Protein AF-A0A7T3AAG6-F1 (afdb_monomer_lite)

Foldseek 3Di:
DDDDPPPVVVVVCVVPPPPPPPPDPPPDPVVVVVVLVVLVVVLVVLVVVLVVLVVQLVVLVVVCVVVVDDCDPDQDPSSVSNVVSVVSNLVSLLVSLLRQQSDPVSLVVNVPSPDPVRDDVSSVVSSVVSVVVVD

Radius of gyration: 24.47 Å; chains: 1; bounding box: 81×26×48 Å

pLDDT: mean 80.93, std 14.25, range [42.28, 96.25]

Organism: Sphingomonas paucimobilis (NCBI:txid13689)

Sequence (135 aa):
MAAKPYAIDTFVAQLLAPIADSEEQADTKAYRKQIKSDMERAWNFGMERIRVAEALQVVAWEAFRLSGERYVSDPTPRAVAVNKAFQARLALERKQCLIPAPTAVQMRWKKRNVDARHQTDEIKAAIARDEARFA

Secondary structure (DSSP, 8-state):
-PPPP--HHHHHHHHSSPPP------S-HHHHHHHHHHHHHHHHHHHHHHHHHHHHHHHHHHHHHHTT----SS--HHHHHHHHHHHHHHHHHHHHHHSPPSSHHHHHHHHHHS-GGG--HHHHHHHHHHHHHH-

Structure (mmCIF, N/CA/C/O backbone):
data_AF-A0A7T3AAG6-F1
#
_entry.id   AF-A0A7T3AAG6-F1
#
loop_
_atom_site.group_PDB
_atom_site.id
_atom_site.type_symbol
_atom_site.label_atom_id
_atom_site.label_alt_id
_atom_site.label_comp_id
_atom_site.label_asym_id
_atom_site.label_entity_id
_atom_site.label_seq_id
_atom_site.pdbx_PDB_ins_code
_atom_site.Cartn_x
_atom_site.Cartn_y
_atom_site.Cartn_z
_atom_site.occupancy
_atom_site.B_iso_or_equiv
_atom_site.auth_seq_id
_atom_site.auth_comp_id
_atom_site.auth_asym_id
_atom_site.auth_atom_id
_atom_site.pdbx_PDB_model_num
ATOM 1 N N . MET A 1 1 ? -58.931 -3.629 -12.866 1.00 43.12 1 MET A N 1
ATOM 2 C CA . MET A 1 1 ? -58.202 -3.291 -11.624 1.00 43.12 1 MET A CA 1
ATOM 3 C C . MET A 1 1 ? -57.582 -1.917 -11.820 1.00 43.12 1 MET A C 1
ATOM 5 O O . MET A 1 1 ? -56.709 -1.791 -12.665 1.00 43.12 1 MET A O 1
ATOM 9 N N . ALA A 1 2 ? -58.102 -0.881 -11.159 1.00 42.28 2 ALA A N 1
ATOM 10 C CA . ALA A 1 2 ? -57.580 0.478 -11.303 1.00 42.28 2 ALA A CA 1
ATOM 11 C C . ALA A 1 2 ? -56.249 0.599 -10.545 1.00 42.28 2 ALA A C 1
ATOM 13 O O . ALA A 1 2 ? -56.176 0.247 -9.366 1.00 42.28 2 ALA A O 1
ATOM 14 N N . ALA A 1 3 ? -55.200 1.049 -11.235 1.00 49.31 3 ALA A N 1
ATOM 15 C CA . ALA A 1 3 ? -53.907 1.341 -10.632 1.00 49.31 3 ALA A CA 1
ATOM 16 C C . ALA A 1 3 ? -54.101 2.417 -9.555 1.00 49.31 3 ALA A C 1
ATOM 18 O O . ALA A 1 3 ? -54.634 3.489 -9.840 1.00 49.31 3 ALA A O 1
ATOM 19 N N . LYS A 1 4 ? -53.715 2.118 -8.308 1.00 54.34 4 LYS A N 1
ATOM 20 C CA . LYS A 1 4 ? -53.707 3.125 -7.243 1.00 54.34 4 LYS A CA 1
ATOM 21 C C . LYS A 1 4 ? -52.756 4.241 -7.687 1.00 54.34 4 LYS A C 1
ATOM 23 O O . LYS A 1 4 ? -51.605 3.921 -7.989 1.00 54.34 4 LYS A O 1
ATOM 28 N N . PRO A 1 5 ? -53.198 5.508 -7.757 1.00 53.56 5 PRO A N 1
ATOM 29 C CA . PRO A 1 5 ? -52.281 6.600 -8.021 1.00 53.56 5 PRO A CA 1
ATOM 30 C C . PRO A 1 5 ? -51.261 6.580 -6.887 1.00 53.56 5 PRO A C 1
ATOM 32 O O . PRO A 1 5 ? -51.631 6.674 -5.715 1.00 53.56 5 PRO A O 1
ATOM 35 N N . TYR A 1 6 ? -49.988 6.370 -7.218 1.00 55.19 6 TYR A N 1
ATOM 36 C CA . TYR A 1 6 ? -48.914 6.661 -6.282 1.00 55.19 6 TYR A CA 1
ATOM 37 C C . TYR A 1 6 ? -49.082 8.137 -5.948 1.00 55.19 6 TYR A C 1
ATOM 39 O O . TYR A 1 6 ? -48.897 8.985 -6.818 1.00 55.19 6 TYR A O 1
ATOM 47 N N . ALA A 1 7 ? -49.579 8.421 -4.746 1.00 65.75 7 ALA A N 1
ATOM 48 C CA . ALA A 1 7 ? -49.859 9.772 -4.308 1.00 65.75 7 ALA A CA 1
ATOM 49 C C . ALA A 1 7 ? -48.520 10.506 -4.276 1.00 65.75 7 ALA A C 1
ATOM 51 O O . ALA A 1 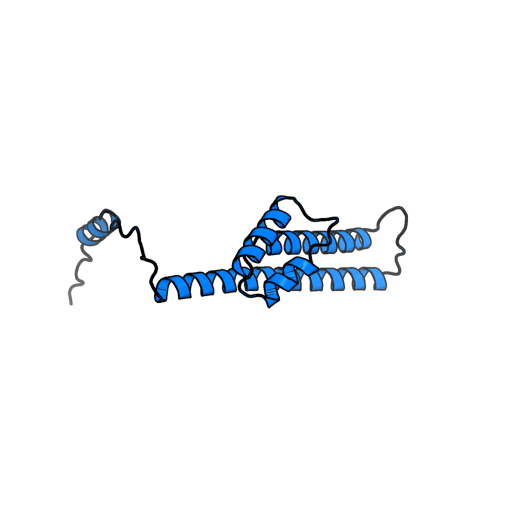7 ? -47.715 10.328 -3.361 1.00 65.75 7 ALA A O 1
ATOM 52 N N . ILE A 1 8 ? -48.268 11.269 -5.340 1.00 63.88 8 ILE A N 1
ATOM 53 C CA . ILE A 1 8 ? -47.081 12.107 -5.514 1.00 63.88 8 ILE A CA 1
ATOM 54 C C . ILE A 1 8 ? -46.907 12.973 -4.266 1.00 63.88 8 ILE A C 1
ATOM 56 O O . ILE A 1 8 ? -45.795 13.121 -3.778 1.00 63.88 8 ILE A O 1
ATOM 60 N N . ASP A 1 9 ? -48.015 13.406 -3.671 1.00 64.62 9 ASP A N 1
ATOM 61 C CA . ASP A 1 9 ? -48.059 14.158 -2.422 1.00 64.62 9 ASP A CA 1
ATOM 62 C C . ASP A 1 9 ? -47.420 13.406 -1.246 1.00 64.62 9 ASP A C 1
ATOM 64 O O . ASP A 1 9 ? -46.714 14.005 -0.442 1.00 64.62 9 ASP A O 1
ATOM 68 N N . THR A 1 10 ? -47.592 12.082 -1.155 1.00 67.12 10 THR A N 1
ATOM 69 C CA . THR A 1 10 ? -46.959 11.257 -0.111 1.00 67.12 10 THR A CA 1
ATOM 70 C C . THR A 1 10 ? -45.463 11.088 -0.359 1.00 67.12 10 THR A C 1
ATOM 72 O O . THR A 1 10 ? -44.680 11.118 0.585 1.00 67.12 10 THR A O 1
ATOM 75 N N . PHE A 1 11 ? -45.053 10.954 -1.622 1.00 65.31 11 PHE A N 1
ATOM 76 C CA . PHE A 1 11 ? -43.641 10.874 -1.994 1.00 65.31 11 PHE A CA 1
ATOM 77 C C . PHE A 1 11 ? -42.916 12.204 -1.747 1.00 65.31 11 PHE A C 1
ATOM 79 O O . PHE A 1 11 ? -41.858 12.221 -1.127 1.00 65.31 11 PHE A O 1
ATOM 86 N N . VAL A 1 12 ? -43.511 13.326 -2.158 1.00 71.38 12 VAL A N 1
ATOM 87 C CA . VAL A 1 12 ? -42.975 14.676 -1.936 1.00 71.38 12 VAL A CA 1
ATOM 88 C C . VAL A 1 12 ? -42.937 15.006 -0.442 1.00 71.38 12 VAL A C 1
ATOM 90 O O . VAL A 1 12 ? -41.932 15.529 0.031 1.00 71.38 12 VAL A O 1
ATOM 93 N N . ALA A 1 13 ? -43.963 14.628 0.327 1.00 68.56 13 ALA A N 1
ATOM 94 C CA . ALA A 1 13 ? -43.961 14.792 1.780 1.00 68.56 13 ALA A CA 1
ATOM 95 C C . ALA A 1 13 ? -42.878 13.952 2.478 1.00 68.56 13 ALA A C 1
ATOM 97 O O . ALA A 1 13 ? -42.307 14.409 3.460 1.00 68.56 13 ALA A O 1
ATOM 98 N N . GLN A 1 14 ? -42.557 12.755 1.974 1.00 68.12 14 GLN A N 1
ATOM 99 C CA . GLN A 1 14 ? -41.445 11.942 2.486 1.00 68.12 14 GLN A CA 1
ATOM 100 C C . GLN A 1 14 ? -40.073 12.504 2.099 1.00 68.12 14 GLN A C 1
ATOM 102 O O . GLN A 1 14 ? -39.122 12.353 2.858 1.00 68.12 14 GLN A O 1
ATOM 107 N N . LEU A 1 15 ? -39.965 13.156 0.940 1.00 62.78 15 LEU A N 1
ATOM 108 C CA . LEU A 1 15 ? -38.716 13.743 0.445 1.00 62.78 15 LEU A CA 1
ATOM 109 C C . LEU A 1 15 ? -38.380 15.075 1.130 1.00 62.78 15 LEU A C 1
ATOM 111 O O . LEU A 1 15 ? -37.212 15.412 1.290 1.00 62.78 15 LEU A O 1
ATOM 115 N N . LEU A 1 16 ? -39.416 15.821 1.520 1.00 64.94 16 LEU A N 1
ATOM 116 C CA . LEU A 1 16 ? -39.329 17.075 2.270 1.00 64.94 16 LEU A CA 1
ATOM 117 C C . LEU A 1 16 ? -39.478 16.876 3.780 1.00 64.94 16 LEU A C 1
ATOM 119 O O . LEU A 1 16 ? -39.380 17.850 4.530 1.00 64.94 16 LEU A O 1
ATOM 123 N N . ALA A 1 17 ? -39.735 15.643 4.230 1.00 59.88 17 ALA A N 1
ATOM 124 C CA . ALA A 1 17 ? -39.692 15.329 5.644 1.00 59.88 17 ALA A CA 1
ATOM 125 C C . ALA A 1 17 ? -38.299 15.715 6.155 1.00 59.88 17 ALA A C 1
ATOM 127 O O . ALA A 1 17 ? -37.308 15.372 5.499 1.00 59.88 17 ALA A O 1
ATOM 128 N N . PRO A 1 18 ? -38.200 16.435 7.286 1.00 53.03 18 PRO A N 1
ATOM 129 C CA . PRO A 1 18 ? -36.912 16.658 7.912 1.00 53.03 18 PRO A CA 1
ATOM 130 C C . PRO A 1 18 ? -36.256 15.290 8.051 1.00 53.03 18 PRO A C 1
ATOM 132 O O . PRO A 1 18 ? -36.876 14.354 8.569 1.00 53.03 18 PRO A O 1
ATOM 135 N N . ILE A 1 19 ? -35.047 15.157 7.497 1.00 56.41 19 ILE A N 1
ATOM 136 C CA . ILE A 1 19 ? -34.204 13.995 7.759 1.00 56.41 19 ILE A CA 1
ATOM 137 C C . ILE A 1 19 ? -34.220 13.891 9.273 1.00 56.41 19 ILE A C 1
ATOM 139 O O . ILE A 1 19 ? -33.869 14.868 9.931 1.00 56.41 19 ILE A O 1
ATOM 143 N N . ALA A 1 20 ? -34.762 12.790 9.805 1.00 55.31 20 ALA A N 1
ATOM 144 C CA . ALA A 1 20 ? -34.820 12.618 11.244 1.00 55.31 20 ALA A CA 1
ATOM 145 C C . ALA A 1 20 ? -33.426 12.949 11.769 1.00 55.31 20 ALA A C 1
ATOM 147 O O . ALA A 1 20 ? -32.448 12.457 11.195 1.00 55.31 20 ALA A O 1
ATOM 148 N N . ASP A 1 21 ? -33.348 13.781 12.806 1.00 48.44 21 ASP A N 1
ATOM 149 C CA . ASP A 1 21 ? -32.123 14.046 13.557 1.00 48.44 21 ASP A CA 1
ATOM 150 C C . ASP A 1 21 ? -31.668 12.753 14.263 1.00 48.44 21 ASP A C 1
ATOM 152 O O . ASP A 1 21 ? -31.433 12.717 15.462 1.00 48.44 21 ASP A O 1
ATOM 156 N N . SER A 1 22 ? -31.547 11.640 13.539 1.00 55.25 22 SER A N 1
ATOM 157 C CA . SER A 1 22 ? -30.703 10.521 13.907 1.00 55.25 22 SER A CA 1
ATOM 158 C C . SER A 1 22 ? -29.272 10.860 13.486 1.00 55.25 22 SER A C 1
ATOM 160 O O . SER A 1 22 ? -28.600 10.100 12.785 1.00 55.25 22 SER A O 1
ATOM 162 N N . GLU A 1 23 ? -28.815 12.037 13.913 1.00 51.03 23 GLU A N 1
ATOM 163 C CA . GLU A 1 23 ? -27.509 12.107 14.539 1.00 51.03 23 GLU A CA 1
ATOM 164 C C . GLU A 1 23 ? -27.492 11.017 15.622 1.00 51.03 23 GLU A C 1
ATOM 166 O O . GLU A 1 23 ? -28.465 10.829 16.344 1.00 51.03 23 GLU A O 1
ATOM 171 N N . GLU A 1 24 ? -26.426 10.226 15.661 1.00 50.38 24 GLU A N 1
ATOM 172 C CA . GLU A 1 24 ? -26.305 9.009 16.468 1.00 50.38 24 GLU A CA 1
ATOM 173 C C . GLU A 1 24 ? -27.102 7.797 15.944 1.00 50.38 24 GLU A C 1
ATOM 175 O O . GLU A 1 24 ? -28.035 7.286 16.565 1.00 50.38 24 GLU A O 1
ATOM 180 N N . GLN A 1 25 ? -26.528 7.103 14.951 1.00 53.00 25 GLN A N 1
ATOM 181 C CA . GLN A 1 25 ? -26.255 5.695 15.260 1.00 53.00 25 GLN A CA 1
ATOM 182 C C . GLN A 1 25 ? -25.292 5.701 16.449 1.00 53.00 25 GLN A C 1
ATOM 184 O O . GLN A 1 25 ? -24.073 5.674 16.280 1.00 53.00 25 GLN A O 1
ATOM 189 N N . ALA A 1 26 ? -25.872 5.811 17.651 1.00 57.62 26 ALA A N 1
ATOM 190 C CA . ALA A 1 26 ? -25.197 5.616 18.918 1.00 57.62 26 ALA A CA 1
ATOM 191 C C . ALA A 1 26 ? -24.336 4.373 18.771 1.00 57.62 26 ALA A C 1
ATOM 193 O O . ALA A 1 26 ? -24.721 3.452 18.051 1.00 57.62 26 ALA A O 1
ATOM 194 N N . ASP A 1 27 ? -23.177 4.384 19.407 1.00 66.31 27 ASP A N 1
ATOM 195 C CA . ASP A 1 27 ? -22.115 3.392 19.348 1.00 66.31 27 ASP A CA 1
ATOM 196 C C . ASP A 1 27 ? -22.584 1.940 19.605 1.00 66.31 27 ASP A C 1
ATOM 198 O O . ASP A 1 27 ? -22.317 1.301 20.624 1.00 66.31 27 ASP A O 1
ATOM 202 N N . THR A 1 28 ? -23.353 1.407 18.664 1.00 80.00 28 THR A N 1
ATOM 203 C CA . THR A 1 28 ? -24.036 0.135 18.755 1.00 80.00 28 THR A CA 1
ATOM 204 C C . THR A 1 28 ? -23.084 -0.925 18.251 1.00 80.00 28 THR A C 1
ATOM 206 O O . THR A 1 28 ? -22.249 -0.710 17.368 1.00 80.00 28 THR A O 1
ATOM 209 N N . LYS A 1 29 ? -23.253 -2.142 18.760 1.00 80.94 29 LYS A N 1
ATOM 210 C CA . LYS A 1 29 ? -22.483 -3.295 18.289 1.00 80.94 29 LYS A CA 1
ATOM 211 C C . LYS A 1 29 ? -22.592 -3.486 16.767 1.00 80.94 29 LYS A C 1
ATOM 213 O O . LYS A 1 29 ? -21.621 -3.910 16.141 1.00 80.94 29 LYS A O 1
ATOM 218 N N . ALA A 1 30 ? -23.750 -3.173 16.177 1.00 80.88 30 ALA A N 1
ATOM 219 C CA . ALA A 1 30 ? -23.967 -3.233 14.733 1.00 80.88 30 ALA A CA 1
ATOM 220 C C . ALA A 1 30 ? -23.160 -2.157 13.988 1.00 80.88 30 ALA A C 1
ATOM 222 O O . ALA A 1 30 ? -22.446 -2.490 13.043 1.00 80.88 30 ALA A O 1
ATOM 223 N N . TYR A 1 31 ? -23.190 -0.911 14.467 1.00 79.94 31 TYR A N 1
ATOM 224 C CA . TYR A 1 31 ? -22.439 0.196 13.879 1.00 79.94 31 TYR A CA 1
ATOM 225 C C . TYR A 1 31 ? -20.919 -0.009 13.970 1.00 79.94 31 TYR A C 1
ATOM 227 O O . TYR A 1 31 ? -20.222 0.076 12.960 1.00 79.94 31 TYR A O 1
ATOM 235 N N . ARG A 1 32 ? -20.391 -0.427 15.134 1.00 79.94 32 ARG A N 1
ATOM 236 C CA . ARG A 1 32 ? -18.964 -0.787 15.280 1.00 79.94 32 ARG A CA 1
ATOM 237 C C . ARG A 1 32 ? -18.541 -1.891 14.309 1.00 79.94 32 ARG A C 1
ATOM 239 O O . ARG A 1 32 ? -17.439 -1.857 13.759 1.00 79.94 32 ARG A O 1
ATOM 246 N N . LYS A 1 33 ? -19.409 -2.888 14.096 1.00 84.69 33 LYS A N 1
ATOM 247 C CA . LYS A 1 33 ? -19.160 -3.975 13.139 1.00 84.69 33 LYS A CA 1
ATOM 248 C C . LYS A 1 33 ? -19.126 -3.451 11.702 1.00 84.69 33 LYS A C 1
ATOM 250 O O . LYS A 1 33 ? -18.276 -3.891 10.931 1.00 84.69 33 LYS A O 1
ATOM 255 N N . GLN A 1 34 ? -20.011 -2.518 11.361 1.00 84.56 34 GLN A N 1
ATOM 256 C CA . GLN A 1 34 ? -20.032 -1.877 10.051 1.00 84.56 34 GLN A CA 1
ATOM 257 C C . GLN A 1 34 ? -18.769 -1.044 9.811 1.00 84.56 34 GLN A C 1
ATOM 259 O O . GLN A 1 34 ? -18.089 -1.290 8.821 1.00 84.56 34 GLN A O 1
ATOM 264 N N . ILE A 1 35 ? -18.368 -0.185 10.757 1.00 82.81 35 ILE A N 1
ATOM 265 C CA . ILE A 1 35 ? -17.113 0.584 10.664 1.00 82.81 35 ILE A CA 1
ATOM 266 C C . ILE A 1 35 ? -15.919 -0.347 10.438 1.00 82.81 35 ILE A C 1
ATOM 268 O O . ILE A 1 35 ? -15.103 -0.110 9.548 1.00 82.81 35 ILE A O 1
ATOM 272 N N . LYS A 1 36 ? -15.822 -1.440 11.207 1.00 83.00 36 LYS A N 1
ATOM 273 C CA . LYS A 1 36 ? -14.746 -2.423 11.030 1.00 83.00 36 LYS A CA 1
ATOM 274 C C . LYS A 1 36 ? -14.760 -3.027 9.622 1.00 83.00 36 LYS A C 1
ATOM 276 O O . LYS A 1 36 ? -13.709 -3.123 8.993 1.00 83.00 36 LYS A O 1
ATOM 281 N N . SER A 1 37 ? -15.938 -3.401 9.123 1.00 87.56 37 SER A N 1
ATOM 282 C CA . SER A 1 37 ? -16.102 -3.932 7.767 1.00 87.56 37 SER A CA 1
ATOM 283 C C . SER A 1 37 ? -15.692 -2.917 6.696 1.00 87.56 37 SER A C 1
ATOM 285 O O . SER A 1 37 ? -15.055 -3.288 5.711 1.00 87.56 37 SER A O 1
ATOM 287 N N . ASP A 1 38 ? -16.042 -1.645 6.872 1.00 86.62 38 ASP A N 1
ATOM 288 C CA . ASP A 1 38 ? -15.723 -0.586 5.915 1.00 86.62 38 ASP A CA 1
ATOM 289 C C . ASP A 1 38 ? -14.220 -0.283 5.903 1.00 86.62 38 ASP A C 1
ATOM 291 O O . ASP A 1 38 ? -13.620 -0.165 4.831 1.00 86.62 38 ASP A O 1
ATOM 295 N N . MET A 1 39 ? -13.578 -0.270 7.077 1.00 85.00 39 MET A N 1
ATOM 296 C CA . MET A 1 39 ? -12.121 -0.166 7.200 1.00 85.00 39 MET A CA 1
ATOM 297 C C . MET A 1 39 ? -11.405 -1.334 6.509 1.00 85.00 39 MET A C 1
ATOM 299 O O . MET A 1 39 ? -10.466 -1.117 5.742 1.00 85.00 39 MET A O 1
ATOM 303 N N . GLU A 1 40 ? -11.847 -2.573 6.744 1.00 91.25 40 GLU A N 1
ATOM 304 C CA . GLU A 1 40 ? -11.283 -3.762 6.093 1.00 91.25 40 GLU A CA 1
ATOM 305 C C . GLU A 1 40 ? -11.458 -3.709 4.571 1.00 91.25 40 GLU A C 1
ATOM 307 O O . GLU A 1 40 ? -10.523 -4.018 3.828 1.00 91.25 40 GLU A O 1
ATOM 312 N N . ARG A 1 41 ? -12.623 -3.263 4.089 1.00 91.75 41 ARG A N 1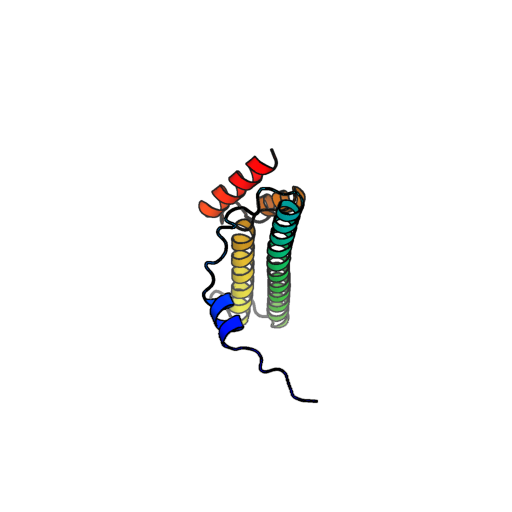
ATOM 313 C CA . ARG A 1 41 ? -12.893 -3.112 2.655 1.00 91.75 41 ARG A CA 1
ATOM 314 C C . ARG A 1 41 ? -11.983 -2.065 2.018 1.00 91.75 41 ARG A C 1
ATOM 316 O O . ARG A 1 41 ? -11.361 -2.359 0.997 1.00 91.75 41 ARG A O 1
ATOM 323 N N . ALA A 1 42 ? -11.874 -0.879 2.617 1.00 90.19 42 ALA A N 1
ATOM 324 C CA . ALA A 1 42 ? -11.000 0.186 2.127 1.00 90.19 42 ALA A CA 1
ATOM 325 C C . ALA A 1 42 ? -9.535 -0.271 2.085 1.00 90.19 42 ALA A C 1
ATOM 327 O O . ALA A 1 42 ? -8.839 -0.056 1.089 1.00 90.19 42 ALA A O 1
ATOM 328 N N . TRP A 1 43 ? -9.092 -0.973 3.132 1.00 92.75 43 TRP A N 1
ATOM 329 C CA . TRP A 1 43 ? -7.753 -1.545 3.194 1.00 92.75 43 TRP A CA 1
ATOM 330 C C . TRP A 1 43 ? -7.501 -2.547 2.064 1.00 92.75 43 TRP A C 1
ATOM 332 O O . TRP A 1 43 ? -6.507 -2.431 1.345 1.00 92.75 43 TRP A O 1
ATOM 342 N N . ASN A 1 44 ? -8.394 -3.525 1.900 1.00 94.94 44 ASN A N 1
ATOM 343 C CA . ASN A 1 44 ? -8.243 -4.592 0.913 1.00 94.94 44 ASN A CA 1
ATOM 344 C C . ASN A 1 44 ? -8.239 -4.050 -0.518 1.00 94.94 44 ASN A C 1
ATOM 346 O O . ASN A 1 44 ? -7.409 -4.467 -1.323 1.00 94.94 44 ASN A O 1
ATOM 350 N N . PHE A 1 45 ? -9.103 -3.077 -0.810 1.00 94.75 45 PHE A N 1
ATOM 351 C CA . PHE A 1 45 ? -9.158 -2.428 -2.115 1.00 94.75 45 PHE A CA 1
ATOM 352 C C . PHE A 1 45 ? -7.857 -1.693 -2.465 1.00 94.75 45 PHE A C 1
ATOM 354 O O . PHE A 1 45 ? -7.359 -1.777 -3.588 1.00 94.75 45 PHE A O 1
ATOM 361 N N . GLY A 1 46 ? -7.260 -0.989 -1.502 1.00 93.56 46 GLY A N 1
ATOM 362 C CA . GLY A 1 46 ? -5.979 -0.330 -1.735 1.00 93.56 46 GLY A CA 1
ATOM 363 C C . GLY A 1 46 ? -4.818 -1.322 -1.903 1.00 93.56 46 GLY A C 1
ATOM 364 O O . GLY A 1 46 ? -3.986 -1.145 -2.795 1.00 93.56 46 GLY A O 1
ATOM 365 N N . MET A 1 47 ? -4.820 -2.435 -1.159 1.00 94.81 47 MET A N 1
ATOM 366 C CA . MET A 1 47 ? -3.858 -3.529 -1.359 1.00 94.81 47 MET A CA 1
ATOM 367 C C . MET A 1 47 ? -3.989 -4.194 -2.734 1.00 94.81 47 MET A C 1
ATOM 369 O O . MET A 1 47 ? -2.979 -4.546 -3.340 1.00 94.81 47 MET A O 1
ATOM 373 N N . GLU A 1 48 ? -5.208 -4.365 -3.245 1.00 96.25 48 GLU A N 1
ATOM 374 C CA . GLU A 1 48 ? -5.444 -4.891 -4.593 1.00 96.25 48 GLU A CA 1
ATOM 375 C C . GLU A 1 48 ? -4.799 -3.997 -5.659 1.00 96.25 48 GLU A C 1
ATOM 377 O O . GLU A 1 48 ? -4.078 -4.485 -6.528 1.00 96.25 48 GLU A O 1
ATOM 382 N N . ARG A 1 49 ? -4.953 -2.674 -5.536 1.00 94.94 49 ARG A N 1
ATOM 383 C CA . ARG A 1 49 ? -4.304 -1.711 -6.440 1.00 94.94 49 ARG A CA 1
ATOM 384 C C . ARG A 1 49 ? -2.781 -1.790 -6.390 1.00 94.94 49 ARG A C 1
ATOM 386 O O . ARG A 1 49 ? -2.143 -1.696 -7.436 1.00 94.94 49 ARG A O 1
ATOM 393 N N . ILE A 1 50 ? -2.201 -1.977 -5.202 1.00 94.50 50 ILE A N 1
ATOM 394 C CA . ILE A 1 50 ? -0.750 -2.170 -5.055 1.00 94.50 50 ILE A CA 1
ATOM 395 C C . ILE A 1 50 ? -0.303 -3.429 -5.803 1.00 94.50 50 ILE A C 1
ATOM 397 O O . ILE A 1 50 ? 0.639 -3.349 -6.586 1.00 94.50 50 ILE A O 1
ATOM 401 N N . ARG A 1 51 ? -1.010 -4.556 -5.648 1.00 95.12 51 ARG A N 1
ATOM 402 C CA . ARG A 1 51 ? -0.685 -5.809 -6.357 1.00 95.12 51 ARG A CA 1
ATOM 403 C C . ARG A 1 51 ? -0.751 -5.656 -7.876 1.00 95.12 51 ARG A C 1
ATOM 405 O O . ARG A 1 51 ? 0.099 -6.180 -8.588 1.00 95.12 51 ARG A O 1
ATOM 412 N N . VAL A 1 52 ? -1.737 -4.915 -8.384 1.00 95.12 52 VAL A N 1
ATOM 413 C CA . VAL A 1 52 ? -1.824 -4.604 -9.821 1.00 95.12 52 VAL A CA 1
ATOM 414 C C . VAL A 1 52 ? -0.620 -3.771 -10.269 1.00 95.12 52 VAL A C 1
ATOM 416 O O . VAL A 1 52 ? -0.021 -4.064 -11.302 1.00 95.12 52 VAL A O 1
ATOM 419 N N . ALA A 1 53 ? -0.220 -2.763 -9.491 1.00 93.19 53 ALA A N 1
ATOM 420 C CA . ALA A 1 53 ? 0.955 -1.951 -9.805 1.00 93.19 53 ALA A CA 1
ATOM 421 C C . ALA A 1 53 ? 2.267 -2.753 -9.746 1.00 93.19 53 ALA A C 1
ATOM 423 O O . ALA A 1 53 ? 3.131 -2.563 -10.600 1.00 93.19 53 ALA A O 1
ATOM 424 N N . GLU A 1 54 ? 2.400 -3.680 -8.794 1.00 93.31 54 GLU A N 1
ATOM 425 C CA . GLU A 1 54 ? 3.510 -4.638 -8.727 1.00 93.31 54 GLU A CA 1
ATOM 426 C C . GLU A 1 54 ? 3.584 -5.495 -9.991 1.00 93.31 54 GLU A C 1
ATOM 428 O O . GLU A 1 54 ? 4.644 -5.588 -10.610 1.00 93.31 54 GLU A O 1
ATOM 433 N N . ALA A 1 55 ? 2.455 -6.058 -10.427 1.00 94.62 55 ALA A N 1
ATOM 434 C CA . ALA A 1 55 ? 2.397 -6.851 -11.649 1.00 94.62 55 ALA A CA 1
ATOM 435 C C . ALA A 1 55 ? 2.792 -6.027 -12.887 1.00 94.62 55 ALA A C 1
ATOM 437 O O . ALA A 1 55 ? 3.587 -6.484 -13.707 1.00 94.62 55 ALA A O 1
ATOM 438 N N . LEU A 1 56 ? 2.305 -4.786 -13.003 1.00 93.50 56 LEU A N 1
ATOM 439 C CA . LEU A 1 56 ? 2.681 -3.884 -14.097 1.00 93.50 56 LEU A CA 1
ATOM 440 C C . LEU A 1 56 ? 4.176 -3.553 -14.089 1.00 93.50 56 LEU A C 1
ATOM 442 O O . LEU A 1 56 ? 4.798 -3.498 -15.150 1.00 93.50 56 LEU A O 1
ATOM 446 N N . GLN A 1 57 ? 4.763 -3.358 -12.908 1.00 93.88 57 GLN A N 1
ATOM 447 C CA . GLN A 1 57 ? 6.197 -3.131 -12.773 1.00 93.88 57 GLN A CA 1
ATOM 448 C C . GLN A 1 57 ? 7.004 -4.354 -13.234 1.00 93.88 57 GLN A C 1
ATOM 450 O O . GLN A 1 57 ? 7.993 -4.184 -13.945 1.00 93.88 57 GLN A O 1
ATOM 455 N N . VAL A 1 58 ? 6.582 -5.571 -12.872 1.00 93.94 58 VAL A N 1
ATOM 456 C CA . VAL A 1 58 ? 7.224 -6.819 -13.325 1.00 93.94 58 VAL A CA 1
ATOM 457 C C . VAL A 1 58 ? 7.140 -6.955 -14.845 1.00 93.94 58 VAL A C 1
ATOM 459 O O . VAL A 1 58 ? 8.155 -7.204 -15.490 1.00 93.94 58 VAL A O 1
ATOM 462 N N . VAL A 1 59 ? 5.966 -6.716 -15.437 1.00 93.62 59 VAL A N 1
ATOM 463 C CA . VAL A 1 59 ? 5.783 -6.765 -16.899 1.00 93.62 59 VAL A CA 1
ATOM 464 C C . VAL A 1 59 ? 6.675 -5.742 -17.608 1.00 93.62 59 VAL A C 1
ATOM 466 O O . VAL A 1 59 ? 7.309 -6.070 -18.610 1.00 93.62 59 VAL A O 1
ATOM 469 N N . ALA A 1 60 ? 6.772 -4.516 -17.082 1.00 91.50 60 ALA A N 1
ATOM 470 C CA . ALA A 1 60 ? 7.654 -3.492 -17.638 1.00 91.50 60 ALA A CA 1
ATOM 471 C C . ALA A 1 60 ? 9.134 -3.911 -17.567 1.00 91.50 60 ALA A C 1
ATOM 473 O O . ALA A 1 60 ? 9.877 -3.705 -18.529 1.00 91.50 60 ALA A O 1
ATOM 474 N N . TRP A 1 61 ? 9.553 -4.525 -16.456 1.00 91.44 61 TRP A N 1
ATOM 475 C CA . TRP A 1 61 ? 10.913 -5.041 -16.286 1.00 91.44 61 TRP A CA 1
ATOM 476 C C . TRP A 1 61 ? 11.241 -6.165 -17.264 1.00 91.44 61 TRP A C 1
ATOM 478 O O . TRP A 1 61 ? 12.304 -6.141 -17.881 1.00 91.44 61 TRP A O 1
ATOM 488 N N . GLU A 1 62 ? 10.333 -7.121 -17.447 1.00 91.62 62 GLU A N 1
ATOM 489 C CA . GLU A 1 62 ? 10.522 -8.202 -18.416 1.00 91.62 62 GLU A CA 1
ATOM 490 C C . GLU A 1 62 ? 10.604 -7.664 -19.848 1.00 91.62 62 GLU A C 1
ATOM 492 O O . GLU A 1 62 ? 11.492 -8.057 -20.604 1.00 91.62 62 GLU A O 1
ATOM 497 N N . ALA A 1 63 ? 9.753 -6.700 -20.209 1.00 88.88 63 ALA A N 1
ATOM 498 C CA . ALA A 1 63 ? 9.802 -6.059 -21.521 1.00 88.88 63 ALA A CA 1
ATOM 499 C C . ALA A 1 63 ? 11.138 -5.338 -21.775 1.00 88.88 63 ALA A C 1
ATOM 501 O O . ALA A 1 63 ? 11.668 -5.400 -22.884 1.00 88.88 63 ALA A O 1
ATOM 502 N N . PHE A 1 64 ? 11.694 -4.677 -20.754 1.00 90.00 64 PHE A N 1
ATOM 503 C CA . PHE A 1 64 ? 13.009 -4.038 -20.828 1.00 90.00 64 PHE A CA 1
ATOM 504 C C . PHE A 1 64 ? 14.152 -5.061 -20.919 1.00 90.00 64 PHE A C 1
ATOM 506 O O . PHE A 1 64 ? 15.089 -4.897 -21.696 1.00 90.00 64 PHE A O 1
ATOM 513 N N . ARG A 1 65 ? 14.069 -6.163 -20.167 1.00 87.50 65 ARG A N 1
ATOM 514 C CA . ARG A 1 65 ? 15.069 -7.238 -20.210 1.00 87.50 65 ARG A CA 1
ATOM 515 C C . ARG A 1 65 ? 15.123 -7.903 -21.585 1.00 87.50 65 ARG A C 1
ATOM 517 O O . ARG A 1 65 ? 16.206 -8.145 -22.112 1.00 87.50 65 ARG A O 1
ATOM 524 N N . LEU A 1 66 ? 13.958 -8.178 -22.171 1.00 88.75 66 LEU A N 1
ATOM 525 C CA . LEU A 1 66 ? 13.836 -8.822 -23.478 1.00 88.75 66 LEU A CA 1
ATOM 526 C C . LEU A 1 66 ? 14.235 -7.911 -24.642 1.00 88.75 66 LEU A C 1
ATOM 528 O O . LEU A 1 66 ? 14.602 -8.421 -25.697 1.00 88.75 66 LEU A O 1
ATOM 532 N N . SER A 1 67 ? 14.204 -6.585 -24.479 1.00 85.62 67 SER A N 1
ATOM 533 C CA . SER A 1 67 ? 14.632 -5.673 -25.544 1.00 85.62 67 SER A CA 1
ATOM 534 C C . SER A 1 67 ? 16.148 -5.630 -25.749 1.00 85.62 67 SER A C 1
ATOM 536 O O . SER A 1 67 ? 16.594 -5.047 -26.733 1.00 85.62 67 SER A O 1
ATOM 538 N N . GLY A 1 68 ? 16.947 -6.210 -24.842 1.00 81.38 68 GLY A N 1
ATOM 539 C CA . GLY A 1 68 ? 18.415 -6.167 -24.910 1.00 81.38 68 GLY A CA 1
ATOM 540 C C . GLY A 1 68 ? 19.002 -4.763 -24.710 1.00 81.38 68 GLY A C 1
ATOM 541 O O . GLY A 1 68 ? 20.198 -4.548 -24.914 1.00 81.38 68 GLY A O 1
ATOM 542 N N . GLU A 1 69 ? 18.164 -3.806 -24.309 1.00 80.50 69 GLU A N 1
ATOM 543 C CA . GLU A 1 69 ? 18.558 -2.430 -24.033 1.00 80.50 69 GLU A CA 1
ATOM 544 C C . GLU A 1 69 ? 19.386 -2.391 -22.745 1.00 80.50 69 GLU A C 1
ATOM 546 O O . GLU A 1 69 ? 19.081 -3.064 -21.760 1.00 80.50 69 GLU A O 1
ATOM 551 N N . ARG A 1 70 ? 20.456 -1.594 -22.743 1.00 71.69 70 ARG A N 1
ATOM 552 C CA . ARG A 1 70 ? 21.216 -1.310 -21.522 1.00 71.69 70 ARG A CA 1
ATOM 553 C C . ARG A 1 70 ? 20.674 -0.037 -20.890 1.00 71.69 70 ARG A C 1
ATOM 555 O O . ARG A 1 70 ? 20.160 0.834 -21.584 1.00 71.69 70 ARG A O 1
ATOM 562 N N . TYR A 1 71 ? 20.803 0.082 -19.575 1.00 63.38 71 TYR A N 1
ATOM 563 C CA . TYR A 1 71 ? 20.582 1.356 -18.899 1.00 63.38 71 TYR A CA 1
ATOM 564 C C . TYR A 1 71 ? 21.716 2.303 -19.325 1.00 63.38 71 TYR A C 1
ATOM 566 O O . TYR A 1 71 ? 22.832 2.203 -18.819 1.00 63.38 71 TYR A O 1
ATOM 574 N N . VAL A 1 72 ? 21.466 3.134 -20.338 1.00 67.19 72 VAL A N 1
ATOM 575 C CA . VAL A 1 72 ? 22.414 4.138 -20.848 1.00 67.19 72 VAL A CA 1
ATOM 576 C C . VAL A 1 72 ? 22.022 5.514 -20.297 1.00 67.19 72 VAL A C 1
ATOM 578 O O . VAL A 1 72 ? 20.927 5.682 -19.762 1.00 67.19 72 VAL A O 1
ATOM 581 N N . SER A 1 73 ? 22.924 6.491 -20.397 1.00 59.84 73 SER A N 1
ATOM 582 C CA . SER A 1 73 ? 22.737 7.873 -19.934 1.00 59.84 73 SER A CA 1
ATOM 583 C C . SER A 1 73 ? 21.456 8.542 -20.448 1.00 59.84 73 SER A C 1
ATOM 585 O O . SER A 1 73 ? 20.872 9.329 -19.709 1.00 59.84 73 SER A O 1
ATOM 587 N N . ASP A 1 74 ? 20.994 8.186 -21.652 1.00 68.44 74 ASP A N 1
ATOM 588 C CA . ASP A 1 74 ? 19.659 8.539 -22.140 1.00 68.44 74 ASP A CA 1
ATOM 589 C C . ASP A 1 74 ? 18.682 7.377 -21.904 1.00 68.44 74 ASP A C 1
ATOM 591 O O . ASP A 1 74 ? 18.856 6.291 -22.474 1.00 68.44 74 ASP A O 1
ATOM 595 N N . PRO A 1 75 ? 17.647 7.561 -2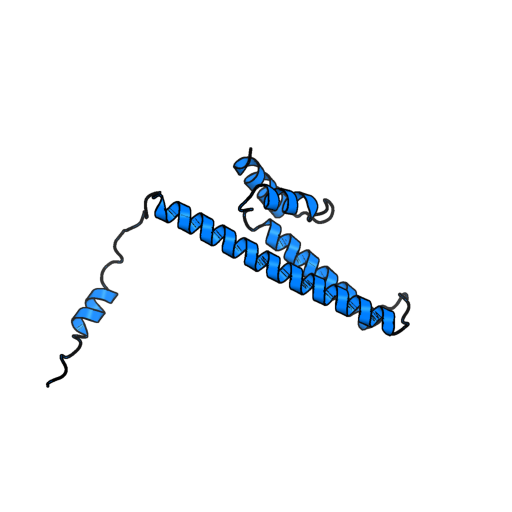1.064 1.00 75.81 75 PRO A N 1
ATOM 596 C CA . PRO A 1 75 ? 16.726 6.488 -20.740 1.00 75.81 75 PRO A CA 1
ATOM 597 C C . PRO A 1 75 ? 15.833 6.181 -21.943 1.00 75.81 75 PRO A C 1
ATOM 599 O O . PRO A 1 75 ? 15.086 7.028 -22.433 1.00 75.81 75 PRO A O 1
ATOM 602 N N . THR A 1 76 ? 15.871 4.930 -22.395 1.00 82.94 76 THR A N 1
ATOM 603 C CA . THR A 1 76 ? 14.985 4.445 -23.454 1.00 82.94 76 THR A CA 1
ATOM 604 C C . THR A 1 76 ? 13.513 4.535 -23.026 1.00 82.94 76 THR A C 1
ATOM 606 O O . THR A 1 76 ? 13.211 4.500 -21.826 1.00 82.94 76 THR A O 1
ATOM 609 N N . PRO A 1 77 ? 12.549 4.573 -23.967 1.00 86.75 77 PRO A N 1
ATOM 610 C CA . PRO A 1 77 ? 11.124 4.578 -23.624 1.00 86.75 77 PRO A CA 1
ATOM 611 C C . PRO A 1 77 ? 10.713 3.427 -22.691 1.00 86.75 77 PRO A C 1
ATOM 613 O O . PRO A 1 77 ? 9.847 3.600 -21.832 1.00 86.75 77 PRO A O 1
ATOM 616 N N . ARG A 1 78 ? 11.365 2.262 -22.810 1.00 83.94 78 ARG A N 1
ATOM 617 C CA . ARG A 1 78 ? 11.133 1.102 -21.938 1.00 83.94 78 ARG A CA 1
ATOM 618 C C . ARG A 1 78 ? 11.713 1.304 -20.538 1.00 83.94 78 ARG A C 1
ATOM 620 O O . ARG A 1 78 ? 11.010 1.031 -19.568 1.00 83.94 78 ARG A O 1
ATOM 627 N N . ALA A 1 79 ? 12.926 1.849 -20.407 1.00 85.88 79 ALA A N 1
ATOM 628 C CA . ALA A 1 79 ? 13.488 2.220 -19.105 1.00 85.88 79 ALA A CA 1
ATOM 629 C C . ALA A 1 79 ? 12.617 3.273 -18.388 1.00 85.88 79 ALA A C 1
ATOM 631 O O . ALA A 1 79 ? 12.344 3.162 -17.190 1.00 85.88 79 ALA A O 1
ATOM 632 N N . VAL A 1 80 ? 12.095 4.257 -19.132 1.00 88.69 80 VAL A N 1
ATOM 633 C CA . VAL A 1 80 ? 11.132 5.242 -18.608 1.00 88.69 80 VAL A CA 1
ATOM 634 C C . VAL A 1 80 ? 9.847 4.557 -18.134 1.00 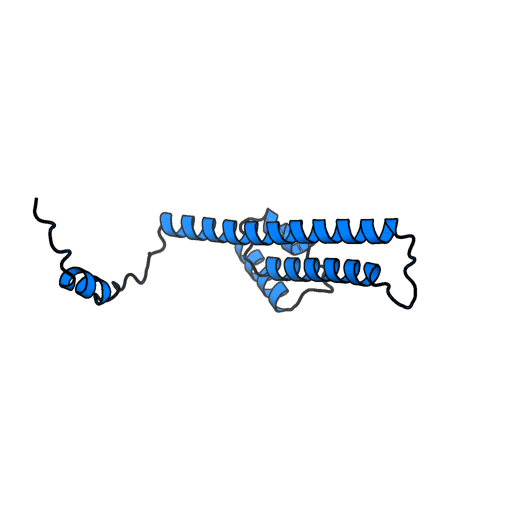88.69 80 VAL A C 1
ATOM 636 O O . VAL A 1 80 ? 9.344 4.886 -17.058 1.00 88.69 80 VAL A O 1
ATOM 639 N N . ALA A 1 81 ? 9.323 3.587 -18.889 1.00 88.88 81 ALA A N 1
ATOM 640 C CA . ALA A 1 81 ? 8.126 2.838 -18.508 1.00 88.88 81 ALA A CA 1
ATOM 641 C C . ALA A 1 81 ? 8.320 2.037 -17.208 1.00 88.88 81 ALA A C 1
ATOM 643 O O . ALA A 1 81 ? 7.440 2.064 -16.345 1.00 88.88 81 ALA A O 1
ATOM 644 N N . VAL A 1 82 ? 9.483 1.398 -17.027 1.00 90.38 82 VAL A N 1
ATOM 645 C CA . VAL A 1 82 ? 9.852 0.701 -15.782 1.00 90.38 82 VAL A CA 1
ATOM 646 C C . VAL A 1 82 ? 9.842 1.663 -14.598 1.00 90.38 82 VAL A C 1
ATOM 648 O O . VAL A 1 82 ? 9.175 1.403 -13.593 1.00 90.38 82 VAL A O 1
ATOM 651 N N . ASN A 1 83 ? 10.531 2.802 -14.720 1.00 90.19 83 ASN A N 1
ATOM 652 C CA . ASN A 1 83 ? 10.573 3.789 -13.645 1.00 90.19 83 ASN A CA 1
ATOM 653 C C . ASN A 1 83 ? 9.172 4.348 -13.350 1.00 90.19 83 ASN A C 1
ATOM 655 O O . ASN A 1 83 ? 8.779 4.462 -12.193 1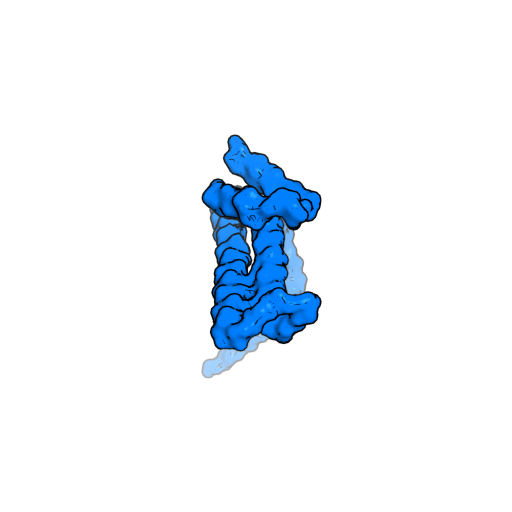.00 90.19 83 ASN A O 1
ATOM 659 N N . LYS A 1 84 ? 8.364 4.624 -14.380 1.00 92.50 84 LYS A N 1
ATOM 660 C CA . LYS A 1 84 ? 6.983 5.098 -14.211 1.00 92.50 84 LYS A CA 1
ATOM 661 C C . LYS A 1 84 ? 6.120 4.091 -13.445 1.00 92.50 84 LYS A C 1
ATOM 663 O O . LYS A 1 84 ? 5.383 4.495 -12.547 1.00 92.50 84 LYS A O 1
ATOM 668 N N . ALA A 1 85 ? 6.227 2.800 -13.760 1.00 92.00 85 ALA A N 1
ATOM 669 C CA . ALA A 1 85 ? 5.513 1.747 -13.041 1.00 92.00 85 ALA A CA 1
ATOM 670 C C . ALA A 1 85 ? 5.976 1.644 -11.577 1.00 92.00 85 ALA A C 1
ATOM 672 O O . ALA A 1 85 ? 5.147 1.571 -10.669 1.00 92.00 85 ALA A O 1
ATOM 673 N N . PHE A 1 86 ? 7.286 1.739 -11.334 1.00 91.00 86 PHE A N 1
ATOM 674 C CA . PHE A 1 86 ? 7.846 1.756 -9.983 1.00 91.00 86 PHE A CA 1
ATOM 675 C C . PHE A 1 86 ? 7.357 2.960 -9.160 1.00 91.00 86 PHE A C 1
ATOM 677 O O . PHE A 1 86 ? 6.887 2.788 -8.036 1.00 91.00 86 PHE A O 1
ATOM 684 N N . GLN A 1 87 ? 7.383 4.172 -9.725 1.00 90.81 87 GLN A N 1
ATOM 685 C CA . GLN A 1 87 ? 6.876 5.374 -9.053 1.00 90.81 87 GLN A CA 1
ATOM 686 C C . GLN A 1 87 ? 5.370 5.288 -8.773 1.00 90.81 87 GLN A C 1
ATOM 688 O O . GLN A 1 87 ? 4.915 5.705 -7.707 1.00 90.81 87 GLN A O 1
ATOM 693 N N . ALA A 1 88 ? 4.590 4.709 -9.692 1.00 90.88 88 ALA A N 1
ATOM 694 C CA . ALA A 1 88 ? 3.164 4.478 -9.480 1.00 90.88 88 ALA A CA 1
ATOM 695 C C . ALA A 1 88 ? 2.909 3.527 -8.298 1.00 90.88 88 ALA A C 1
ATOM 697 O O . ALA A 1 88 ? 2.039 3.806 -7.469 1.00 90.88 88 ALA A O 1
ATOM 698 N N . ARG A 1 89 ? 3.703 2.453 -8.172 1.00 92.69 89 ARG A N 1
ATOM 699 C CA . ARG A 1 89 ? 3.651 1.539 -7.022 1.00 92.69 89 ARG A CA 1
ATOM 700 C C . ARG A 1 89 ? 3.960 2.265 -5.712 1.00 92.69 89 ARG A C 1
ATOM 702 O O . ARG A 1 89 ? 3.146 2.212 -4.794 1.00 92.69 89 ARG A O 1
ATOM 709 N N . LEU A 1 90 ? 5.066 3.014 -5.653 1.00 90.56 90 LEU A N 1
ATOM 710 C CA . LEU A 1 90 ? 5.447 3.785 -4.460 1.00 90.56 90 LEU A CA 1
ATOM 711 C C . LEU A 1 90 ? 4.357 4.784 -4.042 1.00 90.56 90 LEU A C 1
ATOM 713 O O . LEU A 1 90 ? 4.076 4.955 -2.857 1.00 90.56 90 LEU A O 1
ATOM 717 N N . ALA A 1 91 ? 3.717 5.450 -5.006 1.00 90.44 91 ALA A N 1
ATOM 718 C CA . ALA A 1 91 ? 2.629 6.380 -4.724 1.00 90.44 91 ALA A CA 1
ATOM 719 C C . ALA A 1 91 ? 1.405 5.678 -4.109 1.00 90.44 91 ALA A C 1
ATOM 721 O O . ALA A 1 91 ? 0.755 6.237 -3.222 1.00 90.44 91 ALA A O 1
ATOM 722 N N . LEU A 1 92 ? 1.087 4.460 -4.556 1.00 92.50 92 LEU A N 1
ATOM 723 C CA . LEU A 1 92 ? 0.001 3.657 -3.992 1.00 92.50 92 LEU A CA 1
ATOM 724 C C . LEU A 1 92 ? 0.338 3.141 -2.592 1.00 92.50 92 LEU A C 1
ATOM 726 O O . LEU A 1 92 ? -0.510 3.234 -1.710 1.00 92.50 92 LEU A O 1
ATOM 730 N N . GLU A 1 93 ? 1.569 2.681 -2.359 1.00 91.69 93 GLU A N 1
ATOM 731 C CA . GLU A 1 93 ? 2.044 2.278 -1.028 1.00 91.69 93 GLU A CA 1
ATOM 732 C C . GLU A 1 93 ? 1.931 3.432 -0.023 1.00 91.69 93 GLU A C 1
ATOM 734 O O . GLU A 1 93 ? 1.378 3.263 1.063 1.00 91.69 93 GLU A O 1
ATOM 739 N N . ARG A 1 94 ? 2.352 4.642 -0.414 1.00 90.31 94 ARG A N 1
ATOM 740 C CA . ARG A 1 94 ? 2.210 5.850 0.417 1.00 90.31 94 ARG A CA 1
ATOM 741 C C . ARG A 1 94 ? 0.753 6.149 0.761 1.00 90.31 94 ARG A C 1
ATOM 743 O O . ARG A 1 94 ? 0.443 6.393 1.924 1.00 90.31 94 ARG A O 1
ATOM 750 N N . LYS A 1 95 ? -0.146 6.095 -0.228 1.00 90.88 95 LYS A N 1
ATOM 751 C CA . LYS A 1 95 ? -1.589 6.293 -0.008 1.00 90.88 95 LYS A CA 1
ATOM 752 C C . LYS A 1 95 ? -2.177 5.219 0.905 1.00 90.88 95 LYS A C 1
ATOM 754 O O . LYS A 1 95 ? -2.974 5.541 1.780 1.00 90.88 95 LYS A O 1
ATOM 759 N N . GLN A 1 96 ? -1.759 3.965 0.748 1.00 93.44 96 GLN A N 1
ATOM 760 C CA . GLN A 1 96 ? -2.207 2.862 1.596 1.00 93.44 96 GLN A CA 1
ATOM 761 C C . GLN A 1 96 ? -1.835 3.080 3.063 1.00 93.44 96 GLN A C 1
ATOM 763 O O . GLN A 1 96 ? -2.610 2.750 3.958 1.00 93.44 96 GLN A O 1
ATOM 768 N N . CYS A 1 97 ? -0.676 3.676 3.334 1.00 91.44 97 CYS A N 1
ATOM 769 C CA . CYS A 1 97 ? -0.256 3.972 4.700 1.00 91.44 97 CYS A CA 1
ATOM 770 C C . CYS A 1 97 ? -1.101 5.046 5.396 1.00 91.44 97 CYS A C 1
ATOM 772 O O . CYS A 1 97 ? -1.109 5.080 6.627 1.00 91.44 97 CYS A O 1
ATOM 774 N N . LEU A 1 98 ? -1.859 5.851 4.648 1.00 91.31 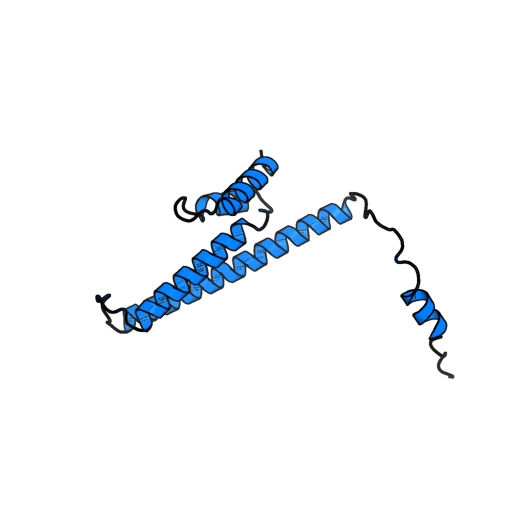98 LEU A N 1
ATOM 775 C CA . LEU A 1 98 ? -2.834 6.794 5.204 1.00 91.31 98 LEU A CA 1
ATOM 776 C C . LEU A 1 98 ? -4.153 6.112 5.599 1.00 91.31 98 LEU A C 1
ATOM 778 O O . LEU A 1 98 ? -4.857 6.600 6.478 1.00 91.31 98 LEU A O 1
ATOM 782 N N . ILE A 1 99 ? -4.482 4.961 5.002 1.00 91.94 99 ILE A N 1
ATOM 783 C CA . ILE A 1 99 ? -5.689 4.194 5.338 1.00 91.94 99 ILE A CA 1
ATOM 784 C C . ILE A 1 99 ? -5.463 3.484 6.675 1.00 91.94 99 ILE A C 1
ATOM 786 O O . ILE A 1 99 ? -4.486 2.747 6.779 1.00 91.94 99 ILE A O 1
ATOM 790 N N . PRO A 1 100 ? -6.317 3.641 7.697 1.00 91.19 100 PRO A N 1
ATOM 791 C CA . PRO A 1 100 ? -6.139 2.984 8.992 1.00 91.19 100 PRO A CA 1
ATOM 792 C C . PRO A 1 100 ? -5.951 1.464 8.878 1.00 91.19 100 PRO A C 1
ATOM 794 O O . PRO A 1 100 ? -6.731 0.795 8.205 1.00 91.19 100 PRO A O 1
ATOM 797 N N . ALA A 1 101 ? -4.934 0.905 9.539 1.00 91.75 101 ALA A N 1
ATOM 798 C CA . ALA A 1 101 ? -4.669 -0.534 9.519 1.00 91.75 101 ALA A CA 1
ATOM 799 C C . ALA A 1 101 ? -5.751 -1.317 10.301 1.00 91.75 101 ALA A C 1
ATOM 801 O O . ALA A 1 101 ? -5.863 -1.128 11.513 1.00 91.75 101 ALA A O 1
ATOM 802 N N . PRO A 1 102 ? -6.511 -2.237 9.679 1.00 89.88 102 PRO A N 1
ATOM 803 C CA . PRO A 1 102 ? -7.556 -2.987 10.387 1.00 89.88 102 PRO A CA 1
ATOM 804 C C . PRO A 1 102 ? -7.017 -3.948 11.461 1.00 89.88 102 PRO A C 1
ATOM 806 O O . PRO A 1 102 ? -7.688 -4.225 12.453 1.00 89.88 102 PRO A O 1
ATOM 809 N N . THR A 1 103 ? -5.801 -4.470 11.273 1.00 90.19 103 THR A N 1
ATOM 810 C CA . THR A 1 103 ? -5.176 -5.480 12.141 1.00 90.19 103 THR A CA 1
ATOM 811 C C . THR A 1 103 ? -3.704 -5.175 12.424 1.00 90.19 103 THR A C 1
ATOM 813 O O . THR A 1 103 ? -3.029 -4.493 11.649 1.00 90.19 103 THR A O 1
ATOM 816 N N . ALA A 1 104 ? -3.155 -5.777 13.484 1.00 90.25 104 ALA A N 1
ATOM 817 C CA . ALA A 1 104 ? -1.734 -5.666 13.824 1.00 90.25 104 ALA A CA 1
ATOM 818 C C . ALA A 1 104 ? -0.799 -6.181 12.708 1.00 90.25 104 ALA A C 1
ATOM 820 O O . ALA A 1 104 ? 0.306 -5.671 12.526 1.00 90.25 104 ALA A O 1
ATOM 821 N N . VAL A 1 105 ? -1.234 -7.174 11.920 1.00 91.56 105 VAL A N 1
ATOM 822 C CA . VAL A 1 105 ? -0.480 -7.665 10.750 1.00 91.56 105 VAL A CA 1
ATOM 823 C C . VAL A 1 105 ? -0.344 -6.562 9.700 1.00 91.56 105 VAL A C 1
ATOM 825 O O . VAL A 1 105 ? 0.749 -6.319 9.191 1.00 91.56 105 VAL A O 1
ATOM 828 N N . GLN A 1 106 ? -1.441 -5.868 9.408 1.00 92.25 106 GLN A N 1
ATOM 829 C CA . GLN A 1 106 ? -1.479 -4.769 8.443 1.00 92.25 106 GLN A CA 1
ATOM 830 C C . GLN A 1 106 ? -0.726 -3.540 8.962 1.00 92.25 106 GLN A C 1
ATOM 832 O O . GLN A 1 106 ? -0.067 -2.849 8.187 1.00 92.25 106 GLN A O 1
ATOM 837 N N . MET A 1 107 ? -0.709 -3.327 10.279 1.00 91.50 107 MET A N 1
ATOM 838 C CA . MET A 1 107 ? 0.137 -2.301 10.881 1.00 91.50 107 MET A CA 1
ATOM 839 C C . MET A 1 107 ? 1.629 -2.601 10.677 1.00 91.50 107 MET A C 1
ATOM 841 O O . MET A 1 107 ? 2.392 -1.739 10.242 1.00 91.50 107 MET A O 1
ATOM 845 N N . ARG A 1 108 ? 2.055 -3.856 10.882 1.00 90.75 108 ARG A N 1
ATOM 846 C CA . ARG A 1 108 ? 3.430 -4.278 10.555 1.00 90.75 108 ARG A CA 1
ATOM 847 C C . ARG A 1 108 ? 3.757 -4.081 9.076 1.00 90.75 108 ARG A C 1
ATOM 849 O O . ARG A 1 108 ? 4.884 -3.705 8.763 1.00 90.75 108 ARG A O 1
ATOM 856 N N . TRP A 1 109 ? 2.795 -4.308 8.179 1.00 91.38 109 TRP A N 1
ATOM 857 C CA . TRP A 1 109 ? 2.973 -4.021 6.755 1.00 91.38 109 TRP A CA 1
ATOM 858 C C . TRP A 1 109 ? 3.271 -2.534 6.517 1.00 91.38 109 TRP A C 1
ATOM 860 O O . TRP A 1 109 ? 4.241 -2.242 5.820 1.00 91.38 109 TRP A O 1
ATOM 870 N N . LYS A 1 110 ? 2.536 -1.602 7.150 1.00 90.12 110 LYS A N 1
ATOM 871 C CA . LYS A 1 110 ? 2.811 -0.156 7.028 1.00 90.12 110 LYS A CA 1
ATOM 872 C C . LYS A 1 110 ? 4.231 0.197 7.459 1.00 90.12 110 LYS A C 1
ATOM 874 O O . LYS A 1 110 ? 4.937 0.888 6.735 1.00 90.12 110 LYS A O 1
ATOM 879 N N . LYS A 1 111 ? 4.659 -0.317 8.617 1.00 87.50 111 LYS A N 1
ATOM 880 C CA . LYS A 1 111 ? 5.998 -0.049 9.164 1.00 87.50 111 LYS A CA 1
ATOM 881 C C . LYS A 1 111 ? 7.124 -0.554 8.261 1.00 87.50 111 LYS A C 1
ATOM 883 O O . LYS A 1 111 ? 8.188 0.047 8.238 1.00 87.50 111 LYS A O 1
ATOM 888 N N . ARG A 1 112 ? 6.903 -1.666 7.550 1.00 86.06 112 ARG A N 1
ATOM 889 C CA . ARG A 1 112 ? 7.902 -2.267 6.652 1.00 86.06 112 ARG A CA 1
ATOM 890 C C . ARG A 1 112 ? 7.978 -1.586 5.289 1.00 86.06 112 ARG A C 1
ATOM 892 O O . ARG A 1 112 ? 9.069 -1.476 4.750 1.00 86.06 112 ARG A O 1
ATOM 899 N N . ASN A 1 113 ? 6.838 -1.198 4.716 1.00 78.62 113 ASN A N 1
ATOM 900 C CA . ASN A 1 113 ? 6.775 -0.805 3.304 1.00 78.62 113 ASN A CA 1
ATOM 901 C C . ASN A 1 113 ? 7.011 0.680 3.049 1.00 78.62 113 ASN A C 1
ATOM 903 O O . ASN A 1 113 ? 7.267 1.052 1.909 1.00 78.62 113 ASN A O 1
ATOM 907 N N . VAL A 1 114 ? 6.991 1.532 4.074 1.00 66.75 114 VAL A N 1
ATOM 908 C CA . VAL A 1 114 ? 7.458 2.910 3.899 1.00 66.75 114 VAL A CA 1
ATOM 909 C C . VAL A 1 114 ? 8.872 3.018 4.425 1.00 66.75 114 VAL A C 1
ATOM 911 O O . VAL A 1 114 ? 9.095 3.283 5.603 1.00 66.75 114 VAL A O 1
ATOM 914 N N . ASP A 1 115 ? 9.825 2.790 3.528 1.00 61.06 115 ASP A N 1
ATOM 915 C CA . ASP A 1 115 ? 11.237 3.041 3.780 1.00 61.06 115 ASP A CA 1
ATOM 916 C C . ASP A 1 115 ? 11.424 4.488 4.282 1.00 61.06 115 ASP A C 1
ATOM 918 O O . ASP A 1 115 ? 10.813 5.423 3.747 1.00 61.06 115 ASP A O 1
ATOM 922 N N . ALA A 1 116 ? 12.238 4.690 5.323 1.00 56.94 116 ALA A N 1
ATOM 923 C CA . ALA A 1 116 ? 12.309 5.948 6.083 1.00 56.94 116 ALA A CA 1
ATOM 924 C C . ALA A 1 116 ? 12.632 7.176 5.206 1.00 56.94 116 ALA A C 1
ATOM 926 O O . ALA A 1 116 ? 12.275 8.305 5.538 1.00 56.94 116 ALA A O 1
ATOM 927 N N . ARG A 1 117 ? 13.261 6.947 4.047 1.00 59.47 117 ARG A N 1
ATOM 928 C CA . ARG A 1 117 ? 13.641 7.966 3.056 1.00 59.47 117 ARG A CA 1
ATOM 929 C C . ARG A 1 117 ? 12.463 8.572 2.285 1.00 59.47 117 ARG A C 1
ATOM 931 O O . ARG A 1 117 ? 12.630 9.611 1.659 1.00 59.47 117 ARG A O 1
ATOM 938 N N . HIS A 1 118 ? 11.288 7.943 2.315 1.00 67.00 118 HIS A N 1
ATOM 939 C CA . HIS A 1 118 ? 10.131 8.327 1.497 1.00 67.00 118 HIS A CA 1
ATOM 940 C C . HIS A 1 118 ? 8.865 8.615 2.323 1.00 67.00 118 HIS A C 1
ATOM 942 O O . HIS A 1 118 ? 7.772 8.718 1.759 1.00 67.00 118 HIS A O 1
ATOM 948 N N . GLN A 1 119 ? 9.004 8.737 3.647 1.00 74.00 119 GLN A N 1
ATOM 949 C CA . GLN A 1 119 ? 7.912 9.060 4.562 1.00 74.00 119 GLN A CA 1
ATOM 950 C C . GLN A 1 119 ? 7.694 10.573 4.644 1.00 74.00 119 GLN A C 1
ATOM 952 O O . GLN A 1 119 ? 8.542 11.300 5.164 1.00 74.00 119 GLN A O 1
ATOM 957 N N . THR A 1 120 ? 6.531 11.039 4.189 1.00 85.25 120 THR A N 1
ATOM 958 C CA . THR A 1 120 ? 6.040 12.381 4.524 1.00 85.25 120 THR A CA 1
ATOM 959 C C . THR A 1 120 ? 5.632 12.431 5.997 1.00 85.25 120 THR A C 1
ATOM 961 O O . THR A 1 120 ? 5.310 11.401 6.597 1.00 85.25 120 THR A O 1
ATOM 964 N N . ASP A 1 121 ? 5.611 13.623 6.591 1.00 88.25 121 ASP A N 1
ATOM 965 C CA . ASP A 1 121 ? 5.225 13.779 8.001 1.00 88.25 121 ASP A CA 1
ATOM 966 C C . ASP A 1 121 ? 3.773 13.353 8.260 1.00 88.25 121 ASP A C 1
ATOM 968 O O . ASP A 1 121 ? 3.462 12.805 9.316 1.00 88.25 121 ASP A O 1
ATOM 972 N N . GLU A 1 122 ? 2.906 13.482 7.254 1.00 89.62 122 GLU A N 1
ATOM 973 C CA . GLU A 1 122 ? 1.536 12.966 7.286 1.00 89.62 122 GLU A CA 1
ATOM 974 C C . GLU A 1 122 ? 1.494 11.438 7.453 1.00 89.62 122 GLU A C 1
ATOM 976 O O . GLU A 1 122 ? 0.755 10.919 8.290 1.00 89.62 122 GLU A O 1
ATOM 981 N N . ILE A 1 123 ? 2.328 10.704 6.708 1.00 89.75 123 ILE A N 1
ATOM 982 C CA . ILE A 1 123 ? 2.406 9.241 6.809 1.00 89.75 123 ILE A CA 1
ATOM 983 C C . ILE A 1 123 ? 2.955 8.829 8.176 1.00 89.75 123 ILE A C 1
ATOM 985 O O . ILE A 1 123 ? 2.429 7.898 8.786 1.00 89.75 123 ILE A O 1
ATOM 989 N N . LYS A 1 124 ? 3.971 9.536 8.689 1.00 88.62 124 LYS A N 1
ATOM 990 C CA . LYS A 1 124 ? 4.509 9.285 10.037 1.00 88.62 124 LYS A CA 1
ATOM 991 C C . LYS A 1 124 ? 3.434 9.476 11.101 1.00 88.62 124 LYS A C 1
ATOM 993 O O . LYS A 1 124 ? 3.265 8.611 11.957 1.00 88.62 124 LYS A O 1
ATOM 998 N N . ALA A 1 125 ? 2.669 10.564 11.012 1.00 90.31 125 ALA A N 1
ATOM 999 C CA . ALA A 1 125 ? 1.568 10.835 11.926 1.00 90.31 125 ALA A CA 1
ATOM 1000 C C . ALA A 1 125 ? 0.467 9.764 11.832 1.00 90.31 125 ALA A C 1
ATOM 1002 O O . ALA A 1 125 ? -0.037 9.317 12.860 1.00 90.31 125 ALA A O 1
ATOM 1003 N N . ALA A 1 126 ? 0.118 9.306 10.625 1.00 90.50 126 ALA A N 1
ATOM 1004 C CA . ALA A 1 126 ? -0.861 8.236 10.430 1.00 90.50 126 ALA A CA 1
ATOM 1005 C C . ALA A 1 126 ? -0.396 6.899 11.034 1.00 90.50 126 ALA A C 1
ATOM 1007 O O . ALA A 1 126 ? -1.179 6.213 11.692 1.00 90.50 126 ALA A O 1
ATOM 1008 N N . ILE A 1 127 ? 0.881 6.547 10.854 1.00 90.25 127 ILE A N 1
ATOM 1009 C CA . ILE A 1 127 ? 1.493 5.353 11.452 1.00 90.25 127 ILE A CA 1
ATOM 1010 C C . ILE A 1 127 ? 1.480 5.466 12.979 1.00 90.25 127 ILE A C 1
ATOM 1012 O O . ILE A 1 127 ? 0.999 4.547 13.632 1.00 90.25 127 ILE A O 1
ATOM 1016 N N . ALA A 1 128 ? 1.914 6.592 13.549 1.00 90.19 128 ALA A N 1
ATOM 1017 C CA . ALA A 1 128 ? 1.924 6.799 14.999 1.00 90.19 128 ALA A CA 1
ATOM 1018 C C . ALA A 1 128 ? 0.513 6.707 15.616 1.00 90.19 128 ALA A C 1
ATOM 1020 O O . ALA A 1 128 ? 0.328 6.086 16.662 1.00 90.19 128 ALA A O 1
ATOM 1021 N N . ARG A 1 129 ? -0.503 7.273 14.945 1.00 90.69 129 ARG A N 1
ATOM 1022 C CA . ARG A 1 129 ? -1.912 7.174 15.371 1.00 90.69 129 ARG A CA 1
ATOM 1023 C C . ARG A 1 129 ? -2.417 5.734 15.372 1.00 90.69 129 ARG A C 1
ATOM 1025 O O . ARG A 1 129 ? -3.088 5.324 16.314 1.00 90.69 129 ARG A O 1
ATOM 1032 N N . ASP A 1 130 ? -2.109 4.967 14.329 1.00 90.38 130 ASP A N 1
ATOM 1033 C CA . ASP A 1 130 ? -2.485 3.554 14.281 1.00 90.38 130 ASP A CA 1
ATOM 1034 C C . ASP A 1 130 ? -1.722 2.735 15.330 1.00 90.38 130 ASP A C 1
ATOM 1036 O O . ASP A 1 130 ? -2.306 1.850 15.944 1.00 90.38 130 ASP A O 1
ATOM 1040 N N . GLU A 1 131 ? -0.449 3.045 15.579 1.00 89.56 131 GLU A N 1
ATOM 1041 C CA . GLU A 1 131 ? 0.359 2.422 16.632 1.00 89.56 131 GLU A CA 1
ATOM 1042 C C . GLU A 1 131 ? -0.281 2.600 18.007 1.00 89.56 131 GLU A C 1
ATOM 1044 O O . GLU A 1 131 ? -0.447 1.618 18.723 1.00 89.56 131 GLU A O 1
ATOM 1049 N N . ALA A 1 132 ? -0.731 3.814 18.329 1.00 89.31 132 ALA A N 1
ATOM 1050 C CA . ALA A 1 132 ? -1.441 4.099 19.572 1.00 89.31 132 ALA A CA 1
ATOM 1051 C C . ALA A 1 132 ? -2.773 3.335 19.707 1.00 89.31 132 ALA A C 1
ATOM 1053 O O . ALA A 1 132 ? -3.202 3.070 20.823 1.00 89.31 132 ALA A O 1
ATOM 1054 N N . ARG A 1 133 ? -3.427 2.949 18.598 1.00 84.50 133 ARG A N 1
ATOM 1055 C CA . ARG A 1 133 ? -4.649 2.117 18.628 1.00 84.50 133 ARG A CA 1
ATOM 1056 C C . ARG A 1 133 ? -4.357 0.647 18.957 1.00 84.50 133 ARG A C 1
ATOM 1058 O O . ARG A 1 133 ? -5.258 -0.060 19.403 1.00 84.50 133 ARG A O 1
ATOM 1065 N N . PHE A 1 134 ? -3.144 0.174 18.670 1.00 82.25 134 PHE A N 1
ATOM 1066 C CA . PHE A 1 134 ? -2.727 -1.218 18.875 1.00 82.25 134 PHE A CA 1
ATOM 1067 C C . PHE A 1 134 ? -1.821 -1.431 20.101 1.00 82.25 134 PHE A C 1
ATOM 1069 O O . PHE A 1 134 ? -1.499 -2.588 20.379 1.00 82.25 134 PHE A O 1
ATOM 1076 N N . ALA A 1 135 ? -1.383 -0.357 20.766 1.00 73.75 135 ALA A N 1
ATOM 1077 C CA . ALA A 1 135 ? -0.619 -0.379 22.016 1.00 73.75 135 ALA A CA 1
ATOM 1078 C C . ALA A 1 135 ? -1.514 -0.730 23.212 1.00 73.75 135 ALA A C 1
ATOM 1080 O O . ALA A 1 135 ? -1.020 -1.469 24.092 1.00 73.75 135 ALA A O 1
#